Protein AF-A0A9X1UMI9-F1 (afdb_monomer_lite)

Foldseek 3Di:
DDPDDPPPLVVVLVVLCVQLVVVPDVSVVVSVVVNVVSVVVVVVVVVVVVVVVVVVVVVVVVVVVVD

Structure (mmCIF, N/CA/C/O backbone):
data_AF-A0A9X1UMI9-F1
#
_entry.id   AF-A0A9X1UMI9-F1
#
loop_
_atom_site.group_PDB
_atom_site.id
_atom_site.type_symbol
_atom_site.labe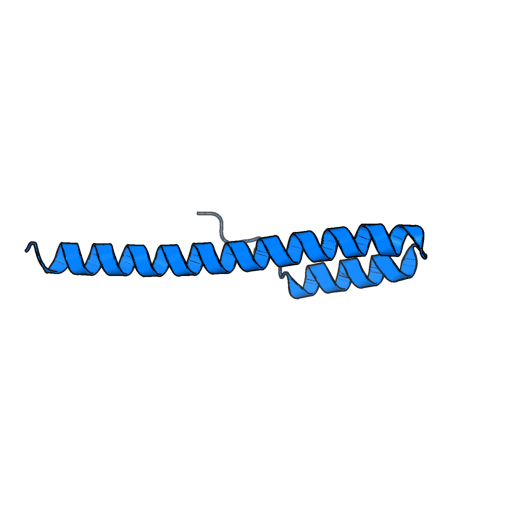l_atom_id
_atom_site.label_alt_id
_atom_site.label_comp_id
_atom_site.label_asym_id
_atom_site.label_entity_id
_atom_site.label_seq_id
_atom_site.pdbx_PDB_ins_code
_atom_site.Cartn_x
_atom_site.Cartn_y
_atom_site.Cartn_z
_atom_site.occupancy
_atom_site.B_iso_or_equiv
_atom_site.auth_seq_id
_atom_site.auth_comp_id
_atom_site.auth_asym_id
_atom_site.auth_atom_id
_atom_site.pdbx_PDB_model_num
ATOM 1 N N . MET A 1 1 ? 5.334 9.160 18.977 1.00 34.22 1 MET A N 1
ATOM 2 C CA . MET A 1 1 ? 6.568 8.388 18.724 1.00 34.22 1 MET A CA 1
ATOM 3 C C . MET A 1 1 ? 6.740 8.314 17.214 1.00 34.22 1 MET A C 1
ATOM 5 O O . MET A 1 1 ? 5.858 7.788 16.557 1.00 34.22 1 MET A O 1
ATOM 9 N N . SER A 1 2 ? 7.799 8.946 16.698 1.00 39.69 2 SER A N 1
ATOM 10 C CA . SER A 1 2 ? 8.301 8.850 15.312 1.00 39.69 2 SER A CA 1
ATOM 11 C C . SER A 1 2 ? 7.384 9.290 14.157 1.00 39.69 2 SER A C 1
ATOM 13 O O . SER A 1 2 ? 7.291 8.600 13.148 1.00 39.69 2 SER A O 1
ATOM 15 N N . SER A 1 3 ? 6.762 10.468 14.233 1.00 55.56 3 SER A N 1
ATOM 16 C CA . SER A 1 3 ? 6.267 11.142 13.022 1.00 55.56 3 SER A CA 1
ATOM 17 C C . SER A 1 3 ? 7.393 11.988 12.434 1.00 55.56 3 SER A C 1
ATOM 19 O O . SER A 1 3 ? 7.620 13.069 12.955 1.00 55.56 3 SER A O 1
ATOM 21 N N . GLN A 1 4 ? 8.109 11.499 11.413 1.00 46.53 4 GLN A N 1
ATOM 22 C CA . GLN A 1 4 ? 8.761 12.308 10.354 1.00 46.53 4 GLN A CA 1
ATOM 23 C C . GLN A 1 4 ? 9.682 11.445 9.491 1.00 46.53 4 GLN A C 1
ATOM 25 O O . GLN A 1 4 ? 10.898 11.571 9.491 1.00 46.53 4 GLN A O 1
ATOM 30 N N . ASN A 1 5 ? 9.063 10.519 8.776 1.00 52.88 5 ASN A N 1
ATOM 31 C CA . ASN A 1 5 ? 9.438 10.141 7.417 1.00 52.88 5 ASN A CA 1
ATOM 32 C C . ASN A 1 5 ? 8.227 9.387 6.867 1.00 52.88 5 ASN A C 1
ATOM 34 O O . ASN A 1 5 ? 8.304 8.201 6.562 1.00 52.88 5 ASN A O 1
ATOM 38 N N . SER A 1 6 ? 7.064 10.054 6.840 1.00 66.12 6 SER A N 1
ATOM 39 C CA . SER A 1 6 ? 5.944 9.555 6.048 1.00 66.12 6 SER A CA 1
ATOM 40 C C . SER A 1 6 ? 6.418 9.612 4.603 1.00 66.12 6 SER A C 1
ATOM 42 O O . SER A 1 6 ? 6.469 10.687 4.002 1.00 66.12 6 SER A O 1
ATOM 44 N N . LEU A 1 7 ? 6.901 8.477 4.105 1.00 72.31 7 LEU A N 1
ATOM 45 C CA . LEU A 1 7 ? 7.254 8.321 2.710 1.00 72.31 7 LEU A CA 1
ATOM 46 C C . LEU A 1 7 ? 5.988 8.631 1.921 1.00 72.31 7 LEU A C 1
ATOM 48 O O . LEU A 1 7 ? 5.015 7.888 2.002 1.00 72.31 7 LEU A O 1
ATOM 52 N N . ASP A 1 8 ? 5.998 9.751 1.209 1.00 84.19 8 ASP A N 1
ATOM 53 C CA . ASP A 1 8 ? 4.940 10.054 0.264 1.00 84.19 8 ASP A CA 1
ATOM 54 C C . ASP A 1 8 ? 5.002 8.987 -0.834 1.00 84.19 8 ASP A C 1
ATOM 56 O O . ASP A 1 8 ? 5.940 8.938 -1.641 1.00 84.19 8 ASP A O 1
ATOM 60 N N . LEU A 1 9 ? 4.039 8.068 -0.775 1.00 84.25 9 LEU A N 1
ATOM 61 C CA . LEU A 1 9 ? 4.002 6.893 -1.626 1.00 84.25 9 LEU A CA 1
ATOM 62 C C . LEU A 1 9 ? 3.842 7.288 -3.09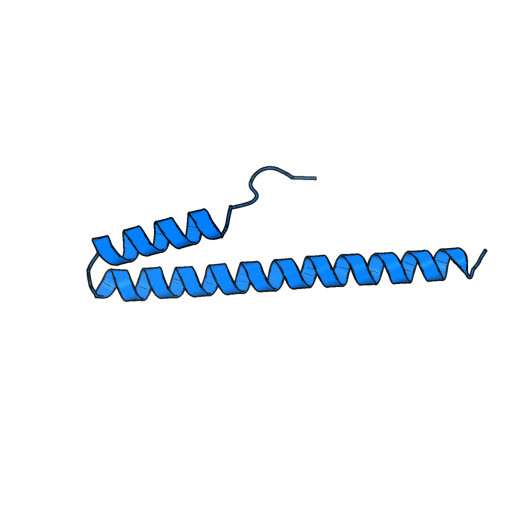5 1.00 84.25 9 LEU A C 1
ATOM 64 O O . LEU A 1 9 ? 4.454 6.659 -3.957 1.00 84.25 9 LEU A O 1
ATOM 68 N N . ASP A 1 10 ? 3.115 8.365 -3.385 1.00 84.75 10 ASP A N 1
ATOM 69 C CA . ASP A 1 10 ? 2.936 8.852 -4.749 1.00 84.75 10 ASP A CA 1
ATOM 70 C C . ASP A 1 10 ? 4.253 9.390 -5.313 1.00 84.75 10 ASP A C 1
ATOM 72 O O . ASP A 1 10 ? 4.640 9.051 -6.438 1.00 84.75 10 ASP A O 1
ATOM 76 N N . ILE A 1 11 ? 5.002 10.160 -4.514 1.00 88.00 11 ILE A N 1
ATOM 77 C CA . ILE A 1 11 ? 6.334 10.643 -4.905 1.00 88.00 11 ILE A CA 1
ATOM 78 C C . ILE A 1 11 ? 7.302 9.469 -5.106 1.00 88.00 11 ILE A C 1
ATOM 80 O O . ILE A 1 11 ? 8.073 9.461 -6.072 1.00 88.00 11 ILE A O 1
ATOM 84 N N . ALA A 1 12 ? 7.269 8.467 -4.225 1.00 87.94 12 ALA A N 1
ATOM 85 C CA . ALA A 1 12 ? 8.134 7.294 -4.320 1.00 87.94 12 ALA A CA 1
ATOM 86 C C . ALA A 1 12 ? 7.843 6.466 -5.583 1.00 87.94 12 ALA A C 1
ATOM 88 O O . ALA A 1 12 ? 8.762 6.141 -6.339 1.00 87.94 12 ALA A O 1
ATOM 89 N N . LEU A 1 13 ? 6.566 6.176 -5.850 1.00 87.44 13 LEU A N 1
ATOM 90 C CA . LEU A 1 13 ? 6.136 5.416 -7.023 1.00 87.44 13 LEU A CA 1
ATOM 91 C C . LEU A 1 13 ? 6.454 6.149 -8.324 1.00 87.44 13 LEU A C 1
ATOM 93 O O . LEU A 1 13 ? 6.906 5.522 -9.284 1.00 87.44 13 LEU A O 1
ATOM 97 N N . ARG A 1 14 ? 6.286 7.475 -8.348 1.00 88.81 14 ARG A N 1
ATOM 98 C CA . ARG A 1 14 ? 6.657 8.296 -9.501 1.00 88.81 14 ARG A CA 1
ATOM 99 C C . ARG A 1 14 ? 8.152 8.206 -9.805 1.00 88.81 14 ARG A C 1
ATOM 101 O O . ARG A 1 14 ? 8.516 7.951 -10.948 1.00 88.81 14 ARG A O 1
ATOM 108 N N . LYS A 1 15 ? 9.015 8.347 -8.795 1.00 88.75 15 LYS A N 1
ATOM 109 C CA . LYS A 1 15 ? 10.472 8.228 -8.986 1.00 88.75 15 LYS A CA 1
ATOM 110 C C . LYS A 1 15 ? 10.891 6.836 -9.450 1.00 88.75 15 LYS A C 1
ATOM 112 O O . LYS A 1 15 ? 11.756 6.713 -10.309 1.00 88.75 15 LYS A O 1
ATOM 117 N N . ILE A 1 16 ? 10.270 5.788 -8.912 1.00 87.00 16 ILE A N 1
ATOM 118 C CA . ILE A 1 16 ? 10.525 4.410 -9.349 1.00 87.00 16 ILE A CA 1
ATOM 119 C C . ILE A 1 16 ? 10.124 4.220 -10.813 1.00 87.00 16 ILE A C 1
ATOM 121 O O . ILE A 1 16 ? 10.849 3.576 -11.562 1.00 87.00 16 ILE A O 1
ATOM 125 N N . HIS A 1 17 ? 9.008 4.809 -11.242 1.00 83.00 17 HIS A N 1
ATOM 126 C CA . HIS A 1 17 ? 8.604 4.779 -12.644 1.00 83.00 17 HIS A CA 1
ATOM 127 C C . HIS A 1 17 ? 9.594 5.525 -13.557 1.00 83.00 17 HIS A C 1
ATOM 129 O O . HIS A 1 17 ? 9.923 5.034 -14.632 1.00 83.00 17 HIS A O 1
ATOM 135 N N . GLU A 1 18 ? 10.119 6.671 -13.118 1.00 87.12 18 GLU A N 1
ATOM 136 C CA . GLU A 1 18 ? 11.156 7.413 -13.849 1.00 87.12 18 GLU A CA 1
ATOM 137 C C . GLU A 1 18 ? 12.452 6.586 -13.996 1.00 87.12 18 GLU A C 1
ATOM 139 O O . GLU A 1 18 ? 13.019 6.522 -15.087 1.00 87.12 18 GLU A O 1
ATOM 144 N N . LEU A 1 19 ? 12.877 5.880 -12.940 1.00 82.00 19 LEU A N 1
ATOM 145 C CA . LEU A 1 19 ? 14.021 4.954 -12.980 1.00 82.00 19 LEU A CA 1
ATOM 146 C C . LEU A 1 19 ? 13.765 3.744 -13.892 1.00 82.00 19 LEU A C 1
ATOM 148 O O . LEU A 1 19 ? 14.643 3.346 -14.654 1.00 82.00 19 LEU A O 1
ATOM 152 N N . ALA A 1 20 ? 12.546 3.201 -13.861 1.00 81.81 20 ALA A N 1
ATOM 153 C CA . ALA A 1 20 ? 12.119 2.091 -14.709 1.00 81.81 20 ALA A CA 1
ATOM 154 C C . ALA A 1 20 ? 12.292 2.404 -16.202 1.00 81.81 20 ALA A C 1
ATOM 156 O O . ALA A 1 20 ? 12.710 1.542 -16.968 1.00 81.81 20 ALA A O 1
ATOM 157 N N . ILE A 1 21 ? 11.973 3.635 -16.609 1.00 81.50 21 ILE A N 1
ATOM 158 C CA . ILE A 1 21 ? 12.113 4.093 -17.997 1.00 81.50 21 ILE A CA 1
ATOM 159 C C . ILE A 1 21 ? 13.591 4.300 -18.363 1.00 81.50 21 ILE A C 1
ATOM 161 O O . ILE A 1 21 ? 13.985 4.016 -19.493 1.00 81.50 21 ILE A O 1
ATOM 165 N N . ALA A 1 22 ? 14.408 4.786 -17.424 1.00 82.75 22 ALA A N 1
ATOM 166 C CA . ALA A 1 22 ? 15.814 5.103 -17.668 1.00 82.75 22 ALA A CA 1
ATOM 167 C C . ALA A 1 22 ? 16.711 3.861 -17.855 1.00 82.75 22 ALA A C 1
ATOM 169 O O . ALA A 1 22 ? 17.641 3.909 -18.657 1.00 82.75 22 ALA A O 1
ATOM 170 N N . ASP A 1 23 ? 16.424 2.753 -17.163 1.00 77.06 23 ASP A N 1
ATOM 171 C CA . ASP A 1 23 ? 17.263 1.539 -17.161 1.00 77.06 23 ASP A CA 1
ATOM 172 C C . ASP A 1 23 ? 16.965 0.544 -18.314 1.00 77.06 23 ASP A C 1
ATOM 174 O O . ASP A 1 23 ? 17.560 -0.537 -18.385 1.00 77.06 23 ASP A O 1
ATOM 178 N N . GLY A 1 24 ? 16.048 0.877 -19.231 1.00 75.75 24 GLY A N 1
ATOM 179 C CA . GLY A 1 24 ? 15.626 -0.015 -20.322 1.00 75.75 24 GLY A CA 1
ATOM 180 C C . GLY A 1 24 ? 14.801 -1.225 -19.850 1.00 75.75 24 GLY A C 1
ATOM 181 O O . GLY A 1 24 ? 14.416 -1.318 -18.687 1.00 75.75 24 GLY A O 1
ATOM 182 N N . ASP A 1 25 ? 14.513 -2.178 -20.746 1.00 72.44 25 ASP A N 1
ATOM 183 C CA . ASP A 1 25 ? 13.517 -3.246 -20.508 1.00 72.44 25 ASP A CA 1
ATOM 184 C C . ASP A 1 25 ? 13.770 -4.104 -19.251 1.00 72.44 25 ASP A C 1
ATOM 186 O O . ASP A 1 25 ? 12.825 -4.499 -18.561 1.00 72.44 25 ASP A O 1
ATOM 190 N N . LEU A 1 26 ? 15.036 -4.385 -18.916 1.00 71.56 26 LEU A N 1
ATOM 191 C CA . LEU A 1 26 ? 15.377 -5.195 -17.740 1.00 71.56 26 LEU A CA 1
ATOM 192 C C . LEU A 1 26 ? 15.182 -4.415 -16.429 1.00 71.56 2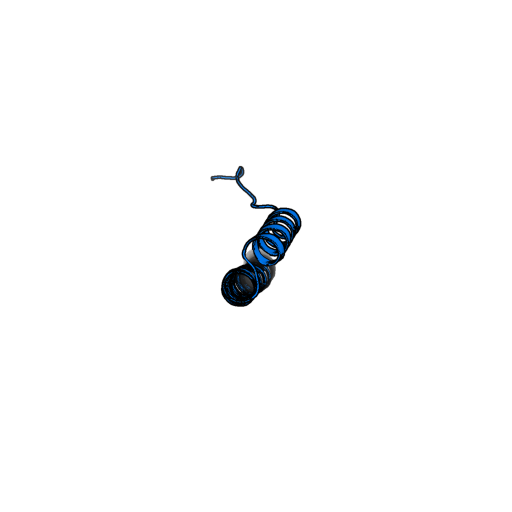6 LEU A C 1
ATOM 194 O O . LEU A 1 26 ? 14.661 -4.961 -15.454 1.00 71.56 26 LEU A O 1
ATOM 198 N N . GLY A 1 27 ? 15.557 -3.133 -16.410 1.00 75.44 27 GLY A N 1
ATOM 199 C CA . GLY A 1 27 ? 15.307 -2.259 -15.266 1.00 75.44 27 GLY A CA 1
ATOM 200 C C . GLY A 1 27 ? 13.828 -1.933 -15.104 1.00 75.44 27 GLY A C 1
ATOM 201 O O . GLY A 1 27 ? 13.337 -1.869 -13.977 1.00 75.44 27 GLY A O 1
ATOM 202 N N . PHE A 1 28 ? 13.086 -1.841 -16.209 1.00 76.81 28 PHE A N 1
ATOM 203 C CA . PHE A 1 28 ? 11.653 -1.593 -16.182 1.00 76.81 28 PHE A CA 1
ATOM 204 C C . PHE A 1 28 ? 10.897 -2.658 -15.382 1.00 76.81 28 PHE A C 1
ATOM 206 O O . PHE A 1 28 ? 10.137 -2.322 -14.475 1.00 76.81 28 PHE A O 1
ATOM 213 N N . ALA A 1 29 ? 11.138 -3.944 -15.661 1.00 83.69 29 ALA A N 1
ATOM 214 C CA . ALA A 1 29 ? 10.477 -5.041 -14.953 1.00 83.69 29 ALA A CA 1
ATOM 215 C C . ALA A 1 29 ? 10.800 -5.050 -13.448 1.00 83.69 29 ALA A C 1
ATOM 217 O O . ALA A 1 29 ? 9.907 -5.251 -12.619 1.00 83.69 29 ALA A O 1
ATOM 218 N N . TYR A 1 30 ? 12.062 -4.794 -13.093 1.00 83.31 30 TYR A N 1
ATOM 219 C CA . TYR A 1 30 ? 12.518 -4.751 -11.705 1.00 83.31 30 TYR A CA 1
ATOM 220 C C . TYR A 1 30 ? 11.890 -3.587 -10.926 1.00 83.31 30 TYR A C 1
ATOM 222 O O . TYR A 1 30 ? 11.254 -3.793 -9.889 1.00 83.31 30 TYR A O 1
ATOM 230 N N . TRP A 1 31 ? 11.998 -2.366 -11.449 1.00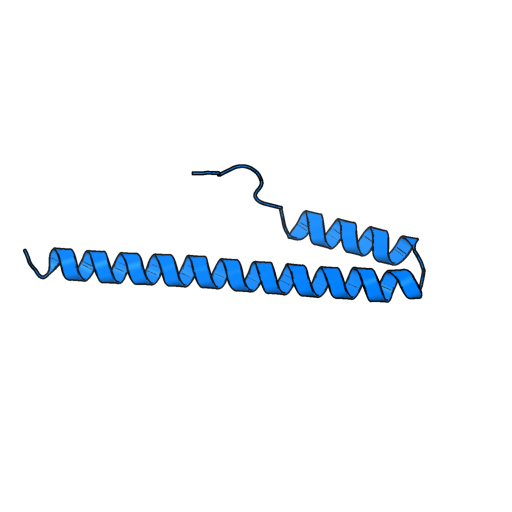 85.88 31 TRP A N 1
ATOM 231 C CA . TRP A 1 31 ? 11.443 -1.173 -10.814 1.00 85.88 31 TRP A CA 1
ATOM 232 C C . TRP A 1 31 ? 9.916 -1.215 -10.752 1.00 85.88 31 TRP A C 1
ATOM 234 O O . TRP A 1 31 ? 9.325 -0.855 -9.735 1.00 85.88 31 TRP A O 1
ATOM 244 N N . HIS A 1 32 ? 9.259 -1.751 -11.780 1.00 85.19 32 HIS A N 1
ATOM 245 C CA . HIS A 1 32 ? 7.817 -1.966 -11.756 1.00 85.19 32 HIS A CA 1
ATOM 246 C C . HIS A 1 32 ? 7.390 -2.937 -10.641 1.00 85.19 32 HIS A C 1
ATOM 248 O O . HIS A 1 32 ? 6.433 -2.651 -9.918 1.00 85.19 32 HIS A O 1
ATOM 254 N N . ALA A 1 33 ? 8.115 -4.044 -10.440 1.00 89.50 33 ALA A N 1
ATOM 255 C CA . ALA A 1 33 ? 7.840 -4.978 -9.346 1.00 89.50 33 ALA A CA 1
ATOM 256 C C . ALA A 1 33 ? 8.006 -4.318 -7.964 1.00 89.50 33 ALA A C 1
ATOM 258 O O . ALA A 1 33 ? 7.159 -4.501 -7.087 1.00 89.50 33 ALA A O 1
ATOM 259 N N . ILE A 1 34 ? 9.043 -3.491 -7.786 1.00 90.44 34 ILE A N 1
ATOM 260 C CA . ILE A 1 34 ? 9.235 -2.703 -6.558 1.00 90.44 34 ILE A CA 1
ATOM 261 C C . ILE A 1 34 ? 8.072 -1.728 -6.343 1.00 90.44 34 ILE A C 1
ATOM 263 O O . ILE A 1 34 ? 7.546 -1.635 -5.234 1.00 90.44 34 ILE A O 1
ATOM 267 N N . GLY A 1 35 ? 7.627 -1.034 -7.393 1.00 90.69 35 GLY A N 1
ATOM 268 C CA . GLY A 1 35 ? 6.483 -0.127 -7.311 1.00 90.69 35 GLY A CA 1
ATOM 269 C C . GLY A 1 35 ? 5.198 -0.841 -6.880 1.00 90.69 35 GLY A C 1
ATOM 270 O O . GLY A 1 35 ? 4.463 -0.350 -6.025 1.00 90.69 35 GLY A O 1
ATOM 271 N N . GLN A 1 36 ? 4.938 -2.042 -7.401 1.00 91.75 36 GLN A N 1
ATOM 272 C CA . GLN A 1 36 ? 3.786 -2.839 -6.968 1.00 91.75 36 GLN A CA 1
ATOM 273 C C . GLN A 1 36 ? 3.881 -3.265 -5.501 1.00 91.75 36 GLN A C 1
ATOM 275 O O . GLN A 1 36 ? 2.874 -3.234 -4.792 1.00 91.75 36 GLN A O 1
ATOM 280 N N . LEU A 1 37 ? 5.073 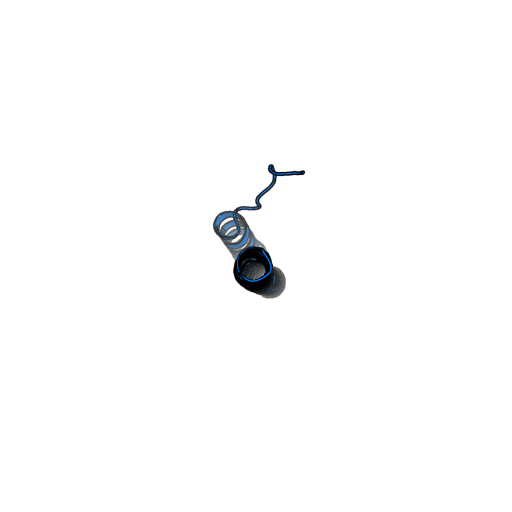-3.651 -5.040 1.00 93.94 37 LEU A N 1
ATOM 281 C CA . LEU A 1 37 ? 5.292 -4.034 -3.648 1.00 93.94 37 LEU A CA 1
ATOM 282 C C . LEU A 1 37 ? 5.023 -2.860 -2.700 1.00 93.94 37 LEU A C 1
ATOM 284 O O . LEU A 1 37 ? 4.312 -3.026 -1.712 1.00 93.94 37 LEU A O 1
ATOM 288 N N . LEU A 1 38 ? 5.545 -1.676 -3.025 1.00 91.75 38 LEU A N 1
ATOM 289 C CA . LEU A 1 38 ? 5.323 -0.469 -2.229 1.00 91.75 38 LEU A CA 1
ATOM 290 C C . LEU A 1 38 ? 3.853 -0.056 -2.209 1.00 91.75 38 LEU A C 1
ATOM 292 O O . LEU A 1 38 ? 3.351 0.302 -1.149 1.00 91.75 38 LEU A O 1
ATOM 296 N N . ARG A 1 39 ? 3.149 -0.161 -3.343 1.00 91.31 39 ARG A N 1
ATOM 297 C CA . ARG A 1 39 ? 1.704 0.098 -3.397 1.00 91.31 39 ARG A CA 1
ATOM 298 C C . ARG A 1 39 ? 0.942 -0.815 -2.438 1.00 91.31 39 ARG A C 1
ATOM 300 O O . ARG A 1 39 ? 0.212 -0.317 -1.595 1.00 91.31 39 ARG A O 1
ATOM 307 N N . ARG A 1 40 ? 1.190 -2.128 -2.498 1.00 94.25 40 ARG A N 1
ATOM 308 C CA . ARG A 1 40 ? 0.558 -3.097 -1.586 1.00 94.25 40 ARG A CA 1
ATOM 309 C C . ARG A 1 40 ? 0.878 -2.816 -0.121 1.00 94.25 40 ARG A C 1
ATOM 311 O O . ARG A 1 40 ? 0.010 -2.978 0.726 1.00 94.25 40 ARG A O 1
ATOM 318 N N . ALA A 1 41 ? 2.112 -2.414 0.180 1.00 93.19 41 ALA A N 1
ATOM 319 C CA . ALA A 1 41 ? 2.498 -2.046 1.538 1.00 93.19 41 ALA A CA 1
ATOM 320 C C . ALA A 1 41 ? 1.741 -0.799 2.029 1.00 93.19 41 ALA A C 1
ATOM 322 O O . ALA A 1 41 ? 1.312 -0.776 3.178 1.00 93.19 41 ALA A O 1
ATOM 323 N N . GLY A 1 42 ? 1.543 0.198 1.158 1.00 90.31 42 GLY A N 1
ATOM 324 C CA . GLY A 1 42 ? 0.698 1.361 1.435 1.00 90.31 42 GLY A CA 1
ATOM 325 C C . GLY A 1 42 ? -0.752 0.974 1.710 1.00 90.31 42 GLY A C 1
ATOM 326 O O . GLY A 1 42 ? -1.276 1.311 2.766 1.00 90.31 42 GLY A O 1
ATOM 327 N N . ASP A 1 43 ? -1.349 0.175 0.824 1.00 91.69 43 ASP A N 1
ATOM 328 C CA . ASP A 1 43 ? -2.728 -0.305 0.979 1.00 91.69 43 ASP A CA 1
ATOM 329 C C . ASP A 1 43 ? -2.913 -1.073 2.309 1.00 91.69 43 ASP A C 1
ATOM 331 O O . ASP A 1 43 ? -3.893 -0.875 3.027 1.00 91.69 43 ASP A O 1
ATOM 335 N N . MET A 1 44 ? -1.943 -1.920 2.684 1.00 95.38 44 MET A N 1
ATOM 336 C CA . MET A 1 44 ? -1.955 -2.639 3.968 1.00 95.38 44 MET A CA 1
ATOM 337 C C . MET A 1 44 ? -1.811 -1.703 5.173 1.00 95.38 44 MET A C 1
ATOM 339 O O . MET A 1 44 ? -2.414 -1.957 6.215 1.00 95.38 44 MET A O 1
ATOM 343 N N . GLN A 1 45 ? -1.012 -0.638 5.061 1.00 92.19 45 GLN A N 1
ATOM 344 C CA . GLN A 1 45 ? -0.875 0.350 6.130 1.00 92.19 45 GLN A CA 1
ATOM 345 C C . GLN A 1 45 ? -2.192 1.105 6.349 1.00 92.19 45 GLN A C 1
ATOM 347 O O . GLN A 1 45 ? -2.617 1.253 7.495 1.00 92.19 45 GLN A O 1
ATOM 352 N N . ASP A 1 46 ? -2.875 1.498 5.273 1.00 90.88 46 ASP A N 1
ATOM 353 C CA . ASP A 1 46 ? -4.188 2.146 5.348 1.00 90.88 46 ASP A CA 1
ATOM 354 C C . ASP A 1 46 ? -5.234 1.241 6.022 1.00 90.88 46 ASP A C 1
ATOM 356 O O . ASP A 1 46 ? -6.038 1.701 6.843 1.00 90.88 46 ASP A O 1
ATOM 360 N N . GLU A 1 47 ? -5.206 -0.064 5.727 1.00 97.00 47 GLU A N 1
ATOM 361 C CA . GLU A 1 47 ? -6.079 -1.053 6.367 1.00 97.00 47 GLU A CA 1
ATOM 362 C C . GLU A 1 47 ? -5.768 -1.213 7.864 1.00 97.00 47 GLU A C 1
ATOM 364 O O . GLU A 1 47 ? -6.686 -1.211 8.690 1.00 97.00 47 GLU A O 1
ATOM 369 N N . ILE A 1 48 ? -4.488 -1.276 8.245 1.00 94.88 48 ILE A N 1
ATOM 370 C CA . ILE A 1 48 ? -4.061 -1.307 9.654 1.00 94.88 48 ILE A CA 1
ATOM 371 C C . ILE A 1 48 ? -4.550 -0.058 10.392 1.00 94.88 48 ILE A C 1
ATOM 373 O O . ILE A 1 48 ? -5.103 -0.166 11.492 1.00 94.88 48 ILE A O 1
ATOM 377 N N . ASP A 1 49 ? -4.395 1.121 9.795 1.00 95.00 49 ASP A N 1
ATOM 378 C CA . ASP A 1 49 ? -4.812 2.389 10.392 1.00 95.00 49 ASP A CA 1
ATOM 379 C C . ASP A 1 49 ? -6.339 2.472 10.529 1.00 95.00 49 ASP A C 1
ATOM 381 O O . ASP A 1 49 ? -6.870 3.035 11.494 1.00 95.00 49 ASP A O 1
ATOM 385 N N . PHE A 1 50 ? -7.080 1.908 9.574 1.00 96.12 50 PHE A N 1
ATOM 386 C CA . PHE A 1 50 ? -8.531 1.777 9.662 1.00 96.12 50 PHE A CA 1
ATOM 387 C C . PHE A 1 50 ? -8.954 0.836 10.800 1.00 96.12 50 PHE A C 1
ATOM 389 O O . PHE A 1 50 ? -9.734 1.236 11.671 1.00 96.12 50 PHE A O 1
ATOM 396 N N . LEU A 1 51 ? -8.408 -0.382 10.838 1.00 97.62 51 LEU A N 1
ATOM 397 C CA . LEU A 1 51 ? -8.729 -1.389 11.854 1.00 97.62 51 LEU A CA 1
ATOM 398 C C . LEU A 1 51 ? -8.355 -0.918 13.263 1.00 97.62 51 LEU A C 1
ATOM 400 O O . LEU A 1 51 ? -9.110 -1.135 14.212 1.00 97.62 51 LEU A O 1
ATOM 404 N N . THR A 1 52 ? -7.232 -0.212 13.398 1.00 96.62 52 THR A N 1
ATOM 405 C CA . THR A 1 52 ? -6.809 0.405 14.661 1.00 96.62 52 THR A CA 1
ATOM 406 C C . THR A 1 52 ? -7.859 1.399 15.158 1.00 96.62 52 THR A C 1
ATOM 408 O O . THR A 1 52 ? -8.294 1.308 16.308 1.00 96.62 52 THR A O 1
ATOM 411 N N . ARG A 1 53 ? -8.356 2.285 14.282 1.00 96.31 53 ARG A N 1
ATOM 412 C CA . ARG A 1 53 ? -9.404 3.265 14.622 1.00 96.31 53 ARG A CA 1
ATOM 413 C C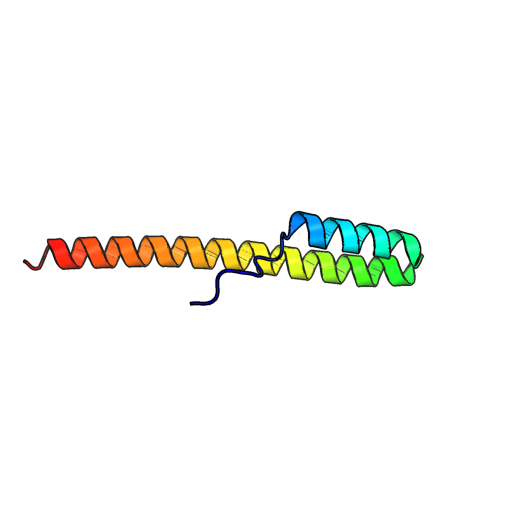 . ARG A 1 53 ? -10.749 2.624 14.972 1.00 96.31 53 ARG A C 1
ATOM 415 O O . ARG A 1 53 ? -11.478 3.153 15.811 1.00 96.31 53 ARG A O 1
ATOM 422 N N . GLU A 1 54 ? -11.131 1.533 14.310 1.00 97.69 54 GLU A N 1
ATOM 423 C CA . GLU A 1 54 ? -12.336 0.760 14.666 1.00 97.69 54 GLU A CA 1
ATOM 424 C C . GLU A 1 54 ? -12.190 0.122 16.053 1.00 97.69 54 GLU A C 1
ATOM 426 O O . GLU A 1 54 ? -13.070 0.233 16.907 1.00 97.69 54 GLU A O 1
ATOM 431 N N . LEU A 1 55 ? -11.039 -0.488 16.324 1.00 97.38 55 LEU A N 1
ATOM 432 C CA . LEU A 1 55 ? -10.764 -1.156 17.588 1.00 97.38 55 LEU A CA 1
ATOM 433 C C . LEU A 1 55 ? -10.717 -0.174 18.770 1.00 97.38 55 LEU A C 1
ATOM 435 O O . LEU A 1 55 ? -11.251 -0.472 19.842 1.00 97.38 55 LEU A O 1
ATOM 439 N N . GLU A 1 56 ? -10.148 1.015 18.580 1.00 96.88 56 GLU A N 1
ATOM 440 C CA . GLU A 1 56 ? -10.197 2.101 19.564 1.00 96.88 56 GLU A CA 1
ATOM 441 C C . GLU A 1 56 ? -11.631 2.566 19.847 1.00 96.88 56 GLU A C 1
ATOM 443 O O . GLU A 1 56 ? -12.000 2.745 21.011 1.00 96.88 56 GLU A O 1
ATOM 448 N N . ARG A 1 57 ? -12.474 2.686 18.812 1.00 96.12 57 ARG A N 1
ATOM 449 C CA . ARG A 1 57 ? -13.900 3.009 18.977 1.00 96.12 57 ARG A CA 1
ATOM 450 C C . ARG A 1 57 ? -14.635 1.943 19.782 1.00 96.12 57 ARG A C 1
ATOM 452 O O . ARG A 1 57 ? -15.334 2.286 20.734 1.00 96.12 57 ARG A O 1
ATOM 459 N N . CYS A 1 58 ? -14.435 0.665 19.466 1.00 96.06 58 CYS A N 1
ATOM 460 C CA . CYS A 1 58 ? -15.021 -0.442 20.223 1.00 96.06 58 CYS A CA 1
ATOM 461 C C . CYS A 1 58 ? -14.599 -0.408 21.697 1.00 96.06 58 CYS A C 1
ATOM 463 O O . CYS A 1 58 ? -15.444 -0.513 22.587 1.00 96.06 58 CYS A O 1
ATOM 465 N N . ARG A 1 59 ? -13.306 -0.195 21.972 1.00 95.94 59 ARG A N 1
ATOM 466 C CA . ARG A 1 59 ? -12.787 -0.057 23.343 1.00 95.94 59 ARG A CA 1
ATOM 467 C C . ARG A 1 59 ? -13.417 1.123 24.082 1.00 95.94 59 ARG A C 1
ATOM 469 O O . ARG A 1 59 ? -13.784 0.973 25.244 1.00 95.94 59 ARG A O 1
ATOM 476 N N . ALA A 1 60 ? -13.589 2.266 23.419 1.00 95.69 60 ALA A N 1
ATOM 477 C CA . ALA A 1 60 ? -14.224 3.441 24.011 1.00 95.69 60 ALA A CA 1
ATOM 478 C C . ALA A 1 60 ? -15.712 3.212 24.331 1.00 95.69 60 ALA A C 1
ATOM 480 O O . ALA A 1 60 ? -16.186 3.655 25.376 1.00 95.69 60 ALA A O 1
ATOM 481 N N . ILE A 1 61 ? -16.444 2.502 23.465 1.00 95.56 61 ILE A N 1
ATOM 482 C CA . ILE A 1 61 ? -17.845 2.123 23.709 1.00 95.56 61 ILE A CA 1
ATOM 483 C C . ILE A 1 61 ? -17.941 1.186 24.917 1.00 95.56 61 ILE A C 1
ATOM 485 O O . ILE A 1 61 ? -18.749 1.422 25.811 1.00 95.56 61 ILE A O 1
ATOM 489 N N . LEU A 1 62 ? -17.089 0.159 24.982 1.00 94.75 62 LEU A N 1
ATOM 490 C CA . LEU A 1 62 ? -17.055 -0.762 26.121 1.00 94.75 62 LEU A CA 1
ATOM 491 C C . LEU A 1 62 ? -16.726 -0.035 27.430 1.00 94.75 62 LEU A C 1
ATOM 493 O O . LEU A 1 62 ? -17.396 -0.255 28.432 1.00 94.75 62 LEU A O 1
ATOM 497 N N . ALA A 1 63 ? -15.751 0.876 27.414 1.00 92.88 63 ALA A N 1
ATOM 498 C CA . ALA A 1 63 ? -15.404 1.679 28.585 1.00 92.88 63 ALA A CA 1
ATOM 499 C C . ALA A 1 63 ? -16.564 2.574 29.054 1.00 92.88 63 ALA A C 1
ATOM 501 O O . ALA A 1 63 ? -16.738 2.763 30.253 1.00 92.88 63 ALA A O 1
ATOM 502 N N . ARG A 1 64 ? -17.376 3.098 28.126 1.00 90.00 64 ARG A N 1
ATOM 503 C CA . ARG A 1 64 ? -18.578 3.887 28.445 1.00 90.00 64 ARG A CA 1
ATOM 504 C C . ARG A 1 64 ? -19.733 3.051 28.988 1.00 90.00 64 ARG A C 1
ATOM 506 O O . ARG A 1 64 ? -20.527 3.582 29.749 1.00 90.00 64 ARG A O 1
ATOM 513 N N . ASN A 1 65 ? -19.840 1.786 28.591 1.00 80.81 65 ASN A N 1
ATOM 514 C CA . ASN A 1 65 ? -20.945 0.907 28.985 1.00 80.81 65 ASN A CA 1
ATOM 515 C C . ASN A 1 65 ? -20.680 0.138 30.295 1.00 80.81 65 ASN A C 1
ATOM 517 O O . ASN A 1 65 ? -21.589 -0.510 30.806 1.00 80.81 65 ASN A O 1
ATOM 521 N N . CYS A 1 66 ? -19.450 0.183 30.818 1.00 61.38 66 CYS A N 1
ATOM 522 C CA . CYS A 1 66 ? -19.041 -0.470 32.068 1.00 61.38 66 CYS A CA 1
ATOM 523 C C . CYS A 1 66 ? -18.864 0.506 33.252 1.00 61.38 66 CYS A C 1
ATOM 525 O O . CYS A 1 66 ? -18.321 0.098 34.280 1.00 61.38 66 CYS A O 1
ATOM 527 N N . GLY A 1 67 ? -19.273 1.770 33.110 1.00 53.94 67 GLY A N 1
ATOM 528 C CA . GLY A 1 67 ? -19.291 2.784 34.175 1.00 53.94 67 GLY A CA 1
ATOM 529 C C . GLY A 1 67 ? -20.705 3.272 34.443 1.00 53.94 67 GLY A C 1
ATOM 530 O O . GLY A 1 67 ? -20.970 3.628 35.610 1.00 53.94 67 GLY A O 1
#

Secondary structure (DSSP, 8-state):
---S----HHHHHHHHHHHHHHTHHHHHHHHHHHHHHHHHHHHHHHHHHHHHHHHHHHHHHHHHHT-

Organism: NCBI:txid2913261

Radius of gyration: 18.85 Å; chains: 1; bounding box: 38×18×55 Å

pLDDT: mean 84.17, std 14.25, range [34.22, 97.69]

Sequence (67 aa):
MSSQNSLDLDIALRKIHELAIADGDLGFAYWHAIGQLLRRAGDMQDEIDFLTRELERCRAILARNCG